Protein AF-A0AAP4FYG5-F1 (afdb_monomer_lite)

pLDDT: mean 72.91, std 17.52, range [32.06, 95.0]

Structure (mmCIF, N/CA/C/O backbone):
data_AF-A0AAP4FYG5-F1
#
_entry.id   AF-A0AAP4FYG5-F1
#
loop_
_atom_site.group_PDB
_atom_site.id
_atom_site.type_symbol
_atom_site.label_atom_id
_atom_site.label_alt_id
_atom_site.label_comp_id
_atom_site.label_asym_id
_atom_site.label_entity_id
_atom_site.label_seq_id
_atom_si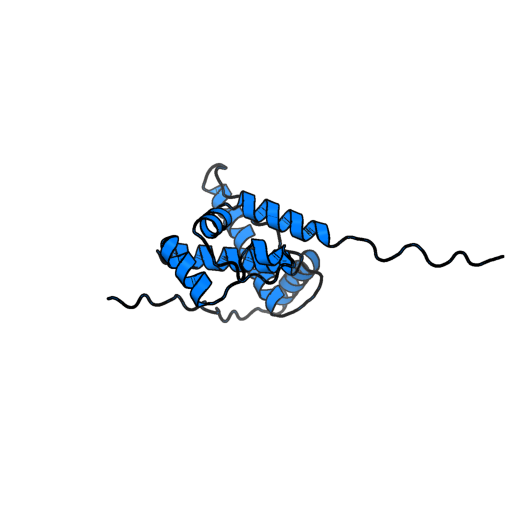te.pdbx_PDB_ins_code
_atom_site.Cartn_x
_atom_site.Cartn_y
_atom_site.Cartn_z
_atom_site.occupancy
_atom_site.B_iso_or_equiv
_atom_site.auth_seq_id
_atom_site.auth_comp_id
_atom_site.auth_asym_id
_atom_site.auth_atom_id
_atom_site.pdbx_PDB_model_num
ATOM 1 N N . MET A 1 1 ? -29.571 -8.579 9.496 1.00 38.75 1 MET A N 1
ATOM 2 C CA . MET A 1 1 ? -28.257 -7.972 9.170 1.00 38.75 1 MET A CA 1
ATOM 3 C C . MET A 1 1 ? -27.636 -8.770 8.031 1.00 38.75 1 MET A C 1
ATOM 5 O O . MET A 1 1 ? -27.447 -9.966 8.201 1.00 38.75 1 MET A O 1
ATOM 9 N N . LYS A 1 2 ? -27.406 -8.169 6.854 1.00 35.81 2 LYS A N 1
ATOM 10 C CA . LYS A 1 2 ? -26.748 -8.862 5.730 1.00 35.81 2 LYS A CA 1
ATOM 11 C C . LYS A 1 2 ? -25.260 -9.019 6.055 1.00 35.81 2 LYS A C 1
ATOM 13 O O . LYS A 1 2 ? -24.601 -8.025 6.343 1.00 35.81 2 LYS A O 1
ATOM 18 N N . SER A 1 3 ? -24.760 -10.254 6.039 1.00 39.97 3 SER A N 1
ATOM 19 C CA . SER A 1 3 ? -23.330 -10.543 6.157 1.00 39.97 3 SER A CA 1
ATOM 20 C C . SER A 1 3 ? -22.624 -9.960 4.931 1.00 39.97 3 SER A C 1
ATOM 22 O O . SER A 1 3 ? -22.867 -10.399 3.806 1.00 39.97 3 SER A O 1
ATOM 24 N N . ILE A 1 4 ? -21.833 -8.905 5.131 1.00 48.88 4 ILE A N 1
ATOM 25 C CA . ILE A 1 4 ? -20.999 -8.322 4.080 1.00 48.88 4 ILE A CA 1
ATOM 26 C C . ILE A 1 4 ? -19.861 -9.317 3.867 1.00 48.88 4 ILE A C 1
ATOM 28 O O . ILE A 1 4 ? -19.006 -9.473 4.738 1.00 48.88 4 ILE A O 1
ATOM 32 N N . LYS A 1 5 ? -19.879 -10.029 2.735 1.00 50.03 5 LYS A N 1
ATOM 33 C CA . LYS A 1 5 ? -18.746 -10.856 2.318 1.00 50.03 5 LYS A CA 1
ATOM 34 C C . LYS A 1 5 ? -17.551 -9.927 2.122 1.00 50.03 5 LYS A C 1
ATOM 36 O O . LYS A 1 5 ? -17.572 -9.078 1.236 1.00 50.03 5 LYS A O 1
ATOM 41 N N . VAL A 1 6 ? -16.541 -10.074 2.974 1.00 52.84 6 VAL A N 1
ATOM 42 C CA . VAL A 1 6 ? -15.215 -9.503 2.732 1.00 52.84 6 VAL A CA 1
ATOM 43 C C . VAL A 1 6 ? -14.746 -10.046 1.378 1.00 52.84 6 VAL A C 1
ATOM 45 O O . VAL A 1 6 ? -14.830 -11.263 1.185 1.00 52.84 6 VAL A O 1
ATOM 48 N N . PRO A 1 7 ? -14.303 -9.199 0.434 1.00 51.19 7 PRO A N 1
ATOM 49 C CA . PRO A 1 7 ? -13.708 -9.697 -0.793 1.00 51.19 7 PRO A CA 1
ATOM 50 C C . PRO A 1 7 ? -12.480 -10.525 -0.411 1.00 51.19 7 PRO A C 1
ATOM 52 O O . PRO A 1 7 ? -11.545 -9.999 0.193 1.00 51.19 7 PRO A O 1
ATOM 55 N N . GLU A 1 8 ? -12.475 -11.818 -0.733 1.00 50.31 8 GLU A N 1
ATOM 56 C CA . GLU A 1 8 ? -11.217 -12.553 -0.745 1.00 50.31 8 GLU A CA 1
ATOM 57 C C . GLU A 1 8 ? -10.298 -11.846 -1.743 1.00 50.31 8 GLU A C 1
ATOM 59 O O . GLU A 1 8 ? -10.709 -11.523 -2.862 1.00 50.31 8 GLU A O 1
ATOM 64 N N . PHE A 1 9 ? -9.060 -11.565 -1.331 1.00 53.47 9 PHE A N 1
ATOM 65 C CA . PHE A 1 9 ? -8.020 -11.163 -2.269 1.00 53.47 9 PHE A CA 1
ATOM 66 C C . PHE A 1 9 ? -7.829 -12.326 -3.239 1.00 53.47 9 PHE A C 1
ATOM 68 O O . PHE A 1 9 ? -7.096 -13.271 -2.946 1.00 53.47 9 PHE A O 1
ATOM 75 N N . ASN A 1 10 ? -8.535 -12.278 -4.368 1.00 46.78 10 ASN A N 1
ATOM 76 C CA . ASN A 1 10 ? -8.443 -13.288 -5.404 1.00 46.78 10 ASN A CA 1
ATOM 77 C C . ASN A 1 10 ? -7.001 -13.304 -5.901 1.00 46.78 10 ASN A C 1
ATOM 79 O O . ASN A 1 10 ? -6.565 -12.425 -6.647 1.00 46.78 10 ASN A O 1
ATOM 83 N N . ARG A 1 11 ? -6.238 -14.306 -5.462 1.00 46.12 11 ARG A N 1
ATOM 84 C CA . ARG A 1 11 ? -4.938 -14.603 -6.045 1.00 46.12 11 ARG A CA 1
ATOM 85 C C . ARG A 1 11 ? -5.208 -15.122 -7.447 1.00 46.12 11 ARG A C 1
ATOM 87 O O . ARG A 1 11 ? -5.571 -16.281 -7.620 1.00 46.12 11 ARG A O 1
ATOM 94 N N . ALA A 1 12 ? -5.063 -14.256 -8.442 1.00 51.78 12 ALA A N 1
ATOM 95 C CA . ALA A 1 12 ? -5.039 -14.700 -9.823 1.00 51.78 12 ALA A CA 1
ATOM 96 C C . ALA A 1 12 ? -3.857 -15.669 -9.988 1.00 51.78 12 ALA A C 1
ATOM 98 O O . ALA A 1 12 ? -2.704 -15.292 -9.767 1.00 51.78 12 ALA A O 1
ATOM 99 N N . SER A 1 13 ? -4.132 -16.926 -10.344 1.00 48.25 13 SER A N 1
ATOM 100 C CA . SER A 1 13 ? -3.094 -17.866 -10.760 1.00 48.25 13 SER A CA 1
ATOM 101 C C . SER A 1 13 ? -2.645 -17.474 -12.165 1.00 48.25 13 SER A C 1
ATOM 103 O O . SER A 1 13 ? -3.232 -17.892 -13.163 1.00 48.25 13 SER A O 1
ATOM 105 N N . VAL A 1 14 ? -1.648 -16.599 -12.250 1.00 56.69 14 VAL A N 1
ATOM 106 C CA . VAL A 1 14 ? -1.079 -16.182 -13.531 1.00 56.69 14 VAL A CA 1
ATOM 107 C C . VAL A 1 14 ? 0.049 -17.143 -13.887 1.00 56.69 14 VAL A C 1
ATOM 109 O O . VAL A 1 14 ? 1.057 -17.210 -13.186 1.00 56.69 14 VAL A O 1
ATOM 112 N N . ASN A 1 15 ? -0.108 -17.874 -14.992 1.00 62.03 15 ASN A N 1
ATOM 113 C CA . ASN A 1 15 ? 1.000 -18.602 -15.603 1.00 62.03 15 ASN A CA 1
ATOM 114 C C . ASN A 1 15 ? 1.901 -17.591 -16.314 1.00 62.03 15 ASN A C 1
ATOM 116 O O . ASN A 1 15 ? 1.564 -17.086 -17.383 1.00 62.03 15 ASN A O 1
ATOM 120 N N . ILE A 1 16 ? 3.032 -17.265 -15.694 1.00 68.06 16 ILE A N 1
ATOM 121 C CA . ILE A 1 16 ? 4.026 -16.350 -16.256 1.00 68.06 16 ILE A CA 1
ATOM 122 C C . ILE A 1 16 ? 5.017 -17.179 -17.082 1.00 68.06 16 ILE A C 1
ATOM 124 O O . ILE A 1 16 ? 5.728 -18.021 -16.536 1.00 68.06 16 ILE A O 1
ATOM 128 N N . GLY A 1 17 ? 5.057 -16.954 -18.399 1.00 78.75 17 GLY A N 1
ATOM 129 C CA . GLY A 1 17 ? 6.051 -17.574 -19.282 1.00 78.75 17 GLY A CA 1
ATOM 130 C C . GLY A 1 17 ? 7.480 -17.128 -18.945 1.00 78.75 17 GLY A C 1
ATOM 131 O O . GLY A 1 17 ? 7.677 -16.065 -18.358 1.00 78.75 17 GLY A O 1
ATOM 132 N N . SER A 1 18 ? 8.486 -17.917 -19.335 1.00 78.44 18 SER A N 1
ATOM 133 C CA . SER A 1 18 ? 9.899 -17.688 -18.978 1.00 78.44 18 SER A CA 1
ATOM 134 C C . SER A 1 18 ? 10.417 -16.294 -19.357 1.00 78.44 18 SER A C 1
ATOM 136 O O . SER A 1 18 ? 11.016 -15.627 -18.519 1.00 78.44 18 SER A O 1
ATOM 138 N N . ASP A 1 19 ? 10.119 -15.814 -20.566 1.00 81.12 19 ASP A N 1
ATOM 139 C CA . ASP A 1 19 ? 10.475 -14.460 -21.030 1.00 81.12 19 ASP A CA 1
ATOM 140 C C . ASP A 1 19 ? 9.816 -13.358 -20.179 1.00 81.12 19 ASP A C 1
ATOM 142 O O . ASP A 1 19 ? 10.446 -12.373 -19.790 1.00 81.12 19 ASP A O 1
ATOM 146 N N . THR A 1 20 ? 8.541 -13.534 -19.823 1.00 80.12 20 THR A N 1
ATOM 147 C CA . THR A 1 20 ? 7.827 -12.571 -18.971 1.00 80.12 20 THR A CA 1
ATOM 148 C C . THR A 1 20 ? 8.387 -12.575 -17.550 1.00 80.12 20 THR A C 1
ATOM 150 O O . THR A 1 20 ? 8.523 -11.515 -16.940 1.00 80.12 20 THR A O 1
ATOM 153 N N . LEU A 1 21 ? 8.765 -13.747 -17.034 1.00 80.44 21 LEU A N 1
ATOM 154 C CA . LEU A 1 21 ? 9.415 -13.881 -15.735 1.00 80.44 21 LEU A CA 1
ATOM 155 C C . LEU A 1 21 ? 10.796 -13.213 -15.733 1.00 80.44 21 LEU A C 1
ATOM 157 O O . LEU A 1 21 ? 11.150 -12.544 -14.765 1.00 80.44 21 LEU A O 1
ATOM 161 N N . GLU A 1 22 ? 11.563 -13.340 -16.814 1.00 80.62 22 GLU A N 1
ATOM 162 C CA . GLU A 1 22 ? 12.854 -12.668 -16.971 1.00 80.62 22 GLU A CA 1
ATOM 163 C C . GLU A 1 22 ? 12.703 -11.141 -16.962 1.00 80.62 22 GLU A C 1
ATOM 165 O O . GLU A 1 22 ? 13.355 -10.459 -16.167 1.00 80.62 22 GLU A O 1
ATOM 170 N N . LYS A 1 23 ? 11.769 -10.598 -17.752 1.00 82.81 23 LYS A N 1
ATOM 171 C CA . LYS A 1 23 ? 11.440 -9.161 -17.754 1.00 82.81 23 LYS A CA 1
ATOM 172 C C . LYS A 1 23 ? 10.998 -8.676 -16.377 1.00 82.81 23 LYS A C 1
ATOM 174 O O . LYS A 1 23 ? 11.449 -7.627 -15.913 1.00 82.81 23 LYS A O 1
ATOM 179 N N . LEU A 1 24 ? 10.155 -9.451 -15.698 1.00 81.38 24 LEU A N 1
ATOM 180 C CA . LEU A 1 24 ? 9.697 -9.136 -14.350 1.00 81.38 24 LEU A CA 1
ATOM 181 C C . LEU A 1 24 ? 10.853 -9.133 -13.346 1.00 81.38 24 LEU A C 1
ATOM 183 O O . LEU A 1 24 ? 10.923 -8.235 -12.514 1.00 81.38 24 LEU A O 1
ATOM 187 N N . ASN A 1 25 ? 11.791 -10.075 -13.452 1.00 77.62 25 ASN A N 1
ATOM 188 C CA . ASN A 1 25 ? 12.991 -10.113 -12.619 1.00 77.62 25 ASN A CA 1
ATOM 189 C C . ASN A 1 25 ? 13.909 -8.908 -12.865 1.00 77.62 25 ASN A C 1
ATOM 191 O O . ASN A 1 25 ? 14.482 -8.374 -11.915 1.00 77.62 25 ASN A O 1
ATOM 195 N N . ILE A 1 26 ? 14.043 -8.446 -14.112 1.00 81.44 26 ILE A N 1
ATOM 196 C CA . ILE A 1 26 ? 14.794 -7.223 -14.435 1.00 81.44 26 ILE A CA 1
ATOM 197 C C . ILE A 1 26 ? 14.130 -6.009 -13.773 1.00 81.44 26 ILE A C 1
ATOM 199 O O . ILE A 1 26 ? 14.791 -5.260 -13.053 1.00 81.44 26 ILE A O 1
ATOM 203 N N . LEU A 1 27 ? 12.817 -5.843 -13.956 1.00 79.06 27 LEU A N 1
ATOM 204 C CA . LEU A 1 27 ? 12.049 -4.751 -13.347 1.00 79.06 27 LEU A CA 1
ATOM 205 C C . LEU A 1 27 ? 12.085 -4.805 -11.818 1.00 79.06 27 LEU A C 1
ATOM 207 O O . LEU A 1 27 ? 12.204 -3.770 -11.159 1.00 79.06 27 LEU A O 1
ATOM 211 N N . HIS A 1 28 ? 12.016 -6.007 -11.252 1.00 77.38 28 HIS A N 1
ATOM 212 C CA . HIS A 1 28 ? 12.129 -6.237 -9.820 1.00 77.38 28 HIS A CA 1
ATOM 213 C C . HIS A 1 28 ? 13.488 -5.756 -9.306 1.00 77.38 28 HIS A C 1
ATOM 215 O O . HIS A 1 28 ? 13.519 -4.917 -8.410 1.00 77.38 28 HIS A O 1
ATOM 221 N N . ARG A 1 29 ? 14.602 -6.169 -9.927 1.00 76.00 29 ARG A N 1
ATOM 222 C CA . ARG A 1 29 ? 15.965 -5.761 -9.526 1.00 76.00 29 ARG A CA 1
ATOM 223 C C . ARG A 1 29 ? 16.192 -4.251 -9.579 1.00 76.00 29 ARG A C 1
ATOM 225 O O . ARG A 1 29 ? 16.939 -3.713 -8.767 1.00 76.00 29 ARG A O 1
ATOM 232 N N . VAL A 1 30 ? 15.564 -3.558 -10.529 1.00 75.31 30 VAL A N 1
ATOM 233 C CA . VAL A 1 30 ? 15.645 -2.090 -10.638 1.00 75.31 30 VAL A CA 1
ATOM 234 C C . VAL A 1 30 ? 14.916 -1.401 -9.476 1.00 75.31 30 VAL A C 1
ATOM 236 O O . VAL A 1 30 ? 15.333 -0.337 -9.004 1.00 75.31 30 VAL A O 1
ATOM 239 N N . ASN A 1 31 ? 13.823 -1.998 -9.000 1.00 68.25 31 ASN A N 1
ATOM 240 C CA . ASN A 1 31 ? 12.927 -1.380 -8.027 1.00 68.25 31 ASN A CA 1
ATOM 241 C C . ASN A 1 31 ? 13.154 -1.852 -6.582 1.00 68.25 31 ASN A C 1
ATOM 243 O O . ASN A 1 31 ? 12.879 -1.092 -5.652 1.00 68.25 31 ASN A O 1
ATOM 247 N N . TYR A 1 32 ? 13.698 -3.051 -6.381 1.00 68.44 32 TYR A N 1
ATOM 248 C CA . TYR A 1 32 ? 13.831 -3.717 -5.088 1.00 68.44 32 TYR A CA 1
ATOM 249 C C . TYR A 1 32 ? 15.204 -4.386 -4.947 1.00 68.44 32 TYR A C 1
ATOM 251 O O . TYR A 1 32 ? 15.761 -4.929 -5.894 1.00 68.44 32 TYR A O 1
ATOM 259 N N . SER A 1 33 ? 15.753 -4.373 -3.732 1.00 61.69 33 SER A N 1
ATOM 260 C CA . SER A 1 33 ? 17.092 -4.900 -3.432 1.00 61.69 33 SER A CA 1
ATOM 261 C C . SER A 1 33 ? 17.125 -6.378 -3.012 1.00 61.69 33 SER A C 1
ATOM 263 O O . SER A 1 33 ? 18.213 -6.924 -2.839 1.00 61.69 33 SER A O 1
ATOM 265 N N . SER A 1 34 ? 15.974 -7.044 -2.855 1.00 60.06 34 SER A N 1
ATOM 266 C CA . SER A 1 34 ? 15.879 -8.467 -2.485 1.00 60.06 34 SER A CA 1
ATOM 267 C C . SER A 1 34 ? 14.757 -9.177 -3.232 1.00 60.06 34 SER A C 1
ATOM 269 O O . SER A 1 34 ? 13.644 -8.657 -3.277 1.00 60.06 34 SER A O 1
ATOM 271 N N . VAL A 1 35 ? 15.043 -10.360 -3.781 1.00 55.94 35 VAL A N 1
ATOM 272 C CA . VAL A 1 35 ? 14.075 -11.209 -4.493 1.00 55.94 35 VAL A CA 1
ATOM 273 C C . VAL A 1 35 ? 13.412 -12.148 -3.488 1.00 55.94 35 VAL A C 1
ATOM 275 O O . VAL A 1 35 ? 14.016 -13.125 -3.055 1.00 55.94 35 VAL A O 1
ATOM 278 N N . ASP A 1 36 ? 12.186 -11.837 -3.090 1.00 62.22 36 ASP A N 1
ATOM 279 C CA . ASP A 1 36 ? 11.286 -12.764 -2.401 1.00 62.22 36 ASP A CA 1
ATOM 280 C C . ASP A 1 36 ? 9.936 -12.805 -3.150 1.00 62.22 36 ASP A C 1
ATOM 282 O O . ASP A 1 36 ? 9.612 -11.902 -3.925 1.00 62.22 36 ASP A O 1
ATOM 286 N N . ASN A 1 37 ? 9.151 -13.875 -2.987 1.00 59.78 37 ASN A N 1
ATOM 287 C CA . ASN A 1 37 ? 7.882 -14.021 -3.722 1.00 59.78 37 ASN A CA 1
ATOM 288 C C . ASN A 1 37 ? 6.893 -12.876 -3.427 1.00 59.78 37 ASN A C 1
ATOM 290 O O . ASN A 1 37 ? 6.143 -12.462 -4.313 1.00 59.78 37 ASN A O 1
ATOM 294 N N . ASP A 1 38 ? 6.930 -12.325 -2.211 1.00 64.69 38 ASP A N 1
ATOM 295 C CA . ASP A 1 38 ? 6.092 -11.194 -1.808 1.00 64.69 38 ASP A CA 1
ATOM 296 C C . ASP A 1 38 ? 6.460 -9.905 -2.568 1.00 64.69 38 ASP A C 1
ATOM 298 O O . ASP A 1 38 ? 5.580 -9.135 -2.958 1.00 64.69 38 ASP A O 1
ATOM 302 N N . THR A 1 39 ? 7.746 -9.667 -2.844 1.00 65.56 39 THR A N 1
ATOM 303 C CA . THR A 1 39 ? 8.217 -8.516 -3.633 1.00 65.56 39 THR A CA 1
ATOM 304 C C . THR A 1 39 ? 7.988 -8.675 -5.129 1.00 65.56 39 THR A C 1
ATOM 306 O O . THR A 1 39 ? 7.815 -7.669 -5.823 1.00 65.56 39 THR A O 1
ATOM 309 N N . LEU A 1 40 ? 7.909 -9.904 -5.639 1.00 71.56 40 LEU A N 1
ATOM 310 C CA . LEU A 1 40 ? 7.527 -10.146 -7.029 1.00 71.56 40 LEU A CA 1
ATOM 311 C C . LEU A 1 40 ? 6.073 -9.704 -7.286 1.00 71.56 40 LEU A C 1
ATOM 313 O O . LEU A 1 40 ? 5.809 -8.967 -8.236 1.00 71.56 40 LEU A O 1
ATOM 317 N N . GLY A 1 41 ? 5.145 -10.055 -6.387 1.00 72.75 41 GLY A N 1
ATOM 318 C CA . GLY A 1 41 ? 3.748 -9.600 -6.451 1.00 72.75 41 GLY A CA 1
ATOM 319 C C . GLY A 1 41 ? 3.600 -8.077 -6.330 1.00 72.75 41 GLY A C 1
ATOM 320 O O . GLY A 1 41 ? 2.794 -7.465 -7.035 1.00 72.75 41 GLY A O 1
ATOM 321 N N . LEU A 1 42 ? 4.431 -7.443 -5.496 1.00 72.12 42 LEU A N 1
ATOM 322 C CA . LEU A 1 42 ? 4.507 -5.980 -5.405 1.00 72.12 42 LEU A CA 1
ATOM 323 C C . LEU A 1 42 ? 5.025 -5.343 -6.697 1.00 72.12 42 LEU A C 1
ATOM 325 O O . LEU A 1 42 ? 4.512 -4.306 -7.107 1.00 72.12 42 LEU A O 1
ATOM 329 N N . THR A 1 43 ? 5.996 -5.976 -7.359 1.00 76.12 43 THR A N 1
ATOM 330 C CA . THR A 1 43 ? 6.514 -5.508 -8.651 1.00 76.12 43 THR A CA 1
ATOM 331 C C . THR A 1 43 ? 5.415 -5.534 -9.706 1.00 76.12 43 THR A C 1
ATOM 333 O O . THR A 1 43 ? 5.192 -4.523 -10.364 1.00 76.12 43 THR A O 1
ATOM 336 N N . ILE A 1 44 ? 4.676 -6.645 -9.815 1.00 79.50 44 ILE A N 1
ATOM 337 C CA . ILE A 1 44 ? 3.539 -6.760 -10.741 1.00 79.50 44 ILE A CA 1
ATOM 338 C C . ILE A 1 44 ? 2.498 -5.679 -10.441 1.00 79.50 44 ILE A C 1
ATOM 340 O O . ILE A 1 44 ? 2.075 -4.970 -11.350 1.00 79.50 44 ILE A O 1
ATOM 344 N N . SER A 1 45 ? 2.129 -5.509 -9.168 1.00 74.50 45 SER A N 1
ATOM 345 C CA . SER A 1 45 ? 1.156 -4.492 -8.754 1.00 74.50 45 SER A CA 1
ATOM 346 C C . SER A 1 45 ? 1.606 -3.081 -9.139 1.00 74.50 45 SER A C 1
ATOM 348 O O . SER A 1 45 ? 0.834 -2.311 -9.701 1.00 74.50 45 SER A O 1
ATOM 350 N N . CYS A 1 46 ? 2.882 -2.762 -8.907 1.00 73.94 46 CYS A N 1
ATOM 351 C CA . CYS A 1 46 ? 3.464 -1.482 -9.291 1.00 73.94 46 CYS A CA 1
ATOM 352 C C . CYS A 1 46 ? 3.450 -1.282 -10.814 1.00 73.94 46 CYS A C 1
ATOM 354 O O . CYS A 1 46 ? 3.153 -0.187 -11.283 1.00 73.94 46 CYS A O 1
ATOM 356 N N . CYS A 1 47 ? 3.753 -2.321 -11.597 1.00 77.69 47 CYS A N 1
ATOM 357 C CA . CYS A 1 47 ? 3.700 -2.260 -13.057 1.00 77.69 47 CYS A CA 1
ATOM 358 C C . CYS A 1 47 ? 2.274 -2.042 -13.578 1.00 77.69 47 CYS A C 1
ATOM 360 O O . CYS A 1 47 ? 2.093 -1.265 -14.513 1.00 77.69 47 CYS A O 1
ATOM 362 N N . ILE A 1 48 ? 1.274 -2.687 -12.968 1.00 79.50 48 ILE A N 1
ATOM 363 C CA . ILE A 1 48 ? -0.142 -2.498 -13.314 1.00 79.50 48 ILE A CA 1
ATOM 364 C C . ILE A 1 48 ? -0.572 -1.061 -13.022 1.00 79.50 48 ILE A C 1
ATOM 366 O O . ILE A 1 48 ? -1.159 -0.435 -13.895 1.00 79.50 48 ILE A O 1
ATOM 370 N N . GLU A 1 49 ? -0.238 -0.521 -11.848 1.00 74.56 49 GLU A N 1
ATOM 371 C CA . GLU A 1 49 ? -0.541 0.875 -11.496 1.00 74.56 49 GLU A CA 1
ATOM 372 C C . GLU A 1 49 ? 0.086 1.859 -12.493 1.00 74.56 49 GLU A C 1
ATOM 374 O O . GLU A 1 49 ? -0.596 2.742 -13.004 1.00 74.56 49 GLU A O 1
ATOM 379 N N . LEU A 1 50 ? 1.361 1.667 -12.853 1.00 75.00 50 LEU A N 1
ATOM 380 C CA . LEU A 1 50 ? 2.034 2.513 -13.845 1.00 75.00 50 LEU A CA 1
ATOM 381 C C . LEU A 1 50 ? 1.366 2.443 -15.223 1.00 75.00 50 LEU A C 1
ATOM 383 O O . LEU A 1 50 ? 1.169 3.476 -15.863 1.00 75.00 50 LEU A O 1
ATOM 387 N N . ALA A 1 51 ? 1.018 1.238 -15.681 1.00 77.12 51 ALA A N 1
ATOM 388 C CA . ALA A 1 51 ? 0.332 1.044 -16.953 1.00 77.12 51 ALA A CA 1
ATOM 389 C C . ALA A 1 51 ? -1.077 1.653 -16.931 1.00 77.12 51 ALA A C 1
ATOM 391 O O . ALA A 1 51 ? -1.474 2.310 -17.889 1.00 77.12 51 ALA A O 1
ATOM 392 N N . TYR A 1 52 ? -1.808 1.482 -15.829 1.00 72.50 52 TYR A N 1
ATOM 393 C CA . TYR A 1 52 ? -3.140 2.041 -15.641 1.00 72.50 52 TYR A CA 1
ATOM 394 C C . TYR A 1 52 ? -3.119 3.573 -15.663 1.00 72.50 52 TYR A C 1
ATOM 396 O O . TYR A 1 52 ? -3.854 4.172 -16.445 1.00 72.50 52 TYR A O 1
ATOM 404 N N . SER A 1 53 ? -2.230 4.211 -14.893 1.00 68.75 53 SER A N 1
ATOM 405 C CA . SER A 1 53 ? -2.037 5.668 -14.929 1.00 68.75 53 SER A CA 1
ATOM 406 C C . SER A 1 53 ? -1.640 6.161 -16.325 1.00 68.75 53 SER A C 1
ATOM 408 O O . SER A 1 53 ? -2.123 7.189 -16.789 1.00 68.75 53 SER A O 1
ATOM 410 N N . ALA A 1 54 ? -0.777 5.431 -17.039 1.00 71.88 54 ALA A N 1
ATOM 411 C CA . ALA A 1 54 ? -0.375 5.801 -18.396 1.00 71.88 54 ALA A CA 1
ATOM 412 C C . ALA A 1 54 ? -1.518 5.694 -19.423 1.00 71.88 54 ALA A C 1
ATOM 414 O O . ALA A 1 54 ? -1.544 6.465 -20.379 1.00 71.88 54 ALA A O 1
ATOM 415 N N . LEU A 1 55 ? -2.440 4.742 -19.255 1.00 73.94 55 LEU A N 1
ATOM 416 C CA . LEU A 1 55 ? -3.621 4.612 -20.113 1.00 73.94 55 LEU A CA 1
ATOM 417 C C . LEU A 1 55 ? -4.656 5.688 -19.788 1.00 73.94 55 LEU A C 1
ATOM 419 O O . LEU A 1 55 ? -5.142 6.355 -20.694 1.00 73.94 55 LEU A O 1
ATOM 423 N N . ARG 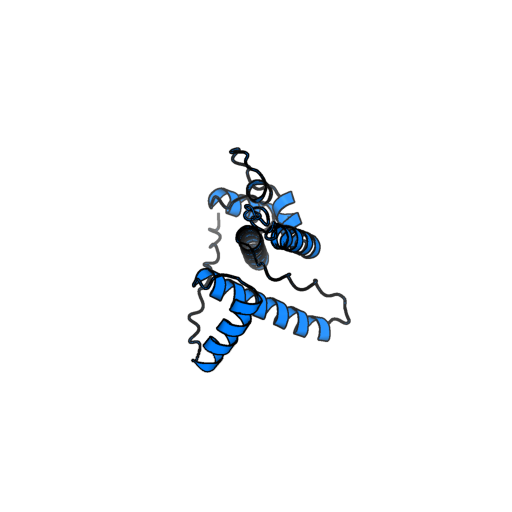A 1 56 ? -4.937 5.900 -18.500 1.00 65.88 56 ARG A N 1
ATOM 424 C CA . ARG A 1 56 ? -5.956 6.848 -18.049 1.00 65.88 56 ARG A CA 1
ATOM 425 C C . ARG A 1 56 ? -5.577 8.296 -18.360 1.00 65.88 56 ARG A C 1
ATOM 427 O O . ARG A 1 56 ? -6.417 9.029 -18.863 1.00 65.88 56 ARG A O 1
ATOM 434 N N . SER A 1 57 ? -4.300 8.655 -18.236 1.00 62.88 57 SER A N 1
ATOM 435 C CA . SER A 1 57 ? -3.821 10.015 -18.535 1.00 62.88 57 SER A CA 1
ATOM 436 C C . SER A 1 57 ? -3.970 10.395 -20.003 1.00 62.88 57 SER A C 1
ATOM 438 O O . SER A 1 57 ? -4.086 11.576 -20.328 1.00 62.88 57 SER A O 1
ATOM 440 N N . ARG A 1 58 ? -3.993 9.398 -20.895 1.00 65.19 58 ARG A N 1
ATOM 441 C CA . ARG A 1 58 ? -4.281 9.588 -22.321 1.00 65.19 58 ARG A CA 1
ATOM 442 C C . ARG A 1 58 ? -5.768 9.807 -22.596 1.00 65.19 58 ARG A C 1
ATOM 444 O O . ARG A 1 58 ? -6.091 10.398 -23.617 1.00 65.19 58 ARG A O 1
ATOM 451 N N . GLU A 1 59 ? -6.650 9.344 -21.713 1.00 64.50 59 GLU A N 1
ATOM 452 C CA . GLU A 1 59 ? -8.106 9.479 -21.838 1.00 64.50 59 GLU A CA 1
ATOM 453 C C . GLU A 1 59 ? -8.661 10.746 -21.157 1.00 64.50 59 GLU A C 1
ATOM 455 O O . GLU A 1 59 ? -9.726 11.214 -21.547 1.00 64.50 59 GLU A O 1
ATOM 460 N N . THR A 1 60 ? -7.974 11.314 -20.155 1.00 57.12 60 THR A N 1
ATOM 461 C CA . THR A 1 60 ? -8.538 12.336 -19.238 1.00 57.12 60 THR A CA 1
ATOM 462 C C . THR A 1 60 ? -7.906 13.738 -19.314 1.00 57.12 60 THR A C 1
ATOM 464 O O . THR A 1 60 ? -8.101 14.534 -18.397 1.00 57.12 60 THR A O 1
ATOM 467 N N . GLU A 1 61 ? -7.155 14.071 -20.373 1.00 57.16 61 GLU A N 1
ATOM 468 C CA . GLU A 1 61 ? -6.527 15.400 -20.577 1.00 57.16 61 GLU A CA 1
ATOM 469 C C . GLU A 1 61 ? -5.842 15.977 -19.311 1.00 57.16 61 GLU A C 1
ATOM 471 O O . GLU A 1 61 ? -5.969 17.151 -18.972 1.00 57.16 61 GLU A O 1
ATOM 476 N N . GLY A 1 62 ? -5.082 15.145 -18.591 1.00 50.53 62 GLY A N 1
ATOM 477 C CA . GLY A 1 62 ? -4.122 15.622 -17.587 1.00 50.53 62 GLY A CA 1
ATOM 478 C C . GLY A 1 62 ? -4.639 15.834 -16.159 1.00 50.53 62 GLY A C 1
ATOM 479 O O . GLY A 1 62 ? -3.880 16.338 -15.334 1.00 50.53 62 GLY A O 1
ATOM 480 N N . THR A 1 63 ? -5.860 15.406 -15.819 1.00 52.38 63 THR A N 1
ATOM 481 C CA . THR A 1 63 ? -6.379 15.476 -14.430 1.00 52.38 63 THR A CA 1
ATOM 482 C C . THR A 1 63 ? -6.272 14.125 -13.713 1.00 52.38 63 THR A C 1
ATOM 484 O O . THR A 1 63 ? -7.246 13.603 -13.171 1.00 52.38 63 THR A O 1
ATOM 487 N N . ASP A 1 64 ? -5.092 13.512 -13.764 1.00 56.22 64 ASP A N 1
ATOM 488 C CA . ASP A 1 64 ? -4.905 12.126 -13.338 1.00 56.22 64 ASP A CA 1
ATOM 489 C C . ASP A 1 64 ? -4.286 11.992 -11.937 1.00 56.22 64 ASP A C 1
ATOM 491 O O . ASP A 1 64 ? -3.439 12.805 -11.552 1.00 56.22 64 ASP A O 1
ATOM 495 N N . PRO A 1 65 ? -4.644 10.943 -11.167 1.00 58.03 65 PRO A N 1
ATOM 496 C CA . PRO A 1 65 ? -3.947 10.632 -9.929 1.00 58.03 65 PRO A CA 1
ATOM 497 C C . PRO A 1 65 ? -2.495 10.249 -10.243 1.00 58.03 65 PRO A C 1
ATOM 499 O O . PRO A 1 65 ? -2.226 9.357 -11.049 1.00 58.03 65 PRO A O 1
ATOM 502 N N . LEU A 1 66 ? -1.553 10.937 -9.593 1.00 64.88 66 LEU A N 1
ATOM 503 C CA . LEU A 1 66 ? -0.116 10.695 -9.727 1.00 64.88 66 LEU A CA 1
ATOM 504 C C . LEU A 1 66 ? 0.210 9.200 -9.567 1.00 64.88 66 LEU A C 1
ATOM 506 O O . LEU A 1 66 ? -0.217 8.603 -8.580 1.00 64.88 66 LEU A O 1
ATOM 510 N N . PRO A 1 67 ? 1.013 8.587 -10.456 1.00 70.19 67 PRO A N 1
ATOM 511 C CA . PRO A 1 67 ? 1.381 7.186 -10.301 1.00 70.19 67 PRO A CA 1
ATOM 512 C C . PRO A 1 67 ? 2.058 6.950 -8.948 1.00 70.19 67 PRO A C 1
ATOM 514 O O . PRO A 1 67 ? 2.841 7.783 -8.469 1.00 70.19 67 PRO A O 1
ATOM 517 N N . LEU A 1 68 ? 1.771 5.808 -8.320 1.00 77.56 68 LEU A N 1
ATOM 518 C CA . LEU A 1 68 ? 2.413 5.443 -7.062 1.00 77.56 68 LEU A CA 1
ATOM 519 C C . LEU A 1 68 ? 3.911 5.208 -7.260 1.00 77.56 68 LEU A C 1
ATOM 521 O O . LEU A 1 68 ? 4.365 4.515 -8.168 1.00 77.56 68 LEU A O 1
ATOM 525 N N . THR A 1 69 ? 4.693 5.791 -6.362 1.00 80.00 69 THR A N 1
ATOM 526 C CA . THR A 1 69 ? 6.142 5.657 -6.321 1.00 80.00 69 THR A CA 1
ATOM 527 C C . THR A 1 69 ? 6.476 4.209 -5.961 1.00 80.00 69 THR A C 1
ATOM 529 O O . THR A 1 69 ? 5.914 3.695 -4.991 1.00 80.00 69 THR A O 1
ATOM 532 N N . PRO A 1 70 ? 7.431 3.557 -6.649 1.00 77.94 70 PRO A N 1
ATOM 533 C CA . PRO A 1 70 ? 7.830 2.196 -6.312 1.00 77.94 70 PRO A CA 1
ATOM 534 C C . PRO A 1 70 ? 8.277 2.079 -4.842 1.00 77.94 70 PRO A C 1
ATOM 536 O O . PRO A 1 70 ? 9.179 2.815 -4.418 1.00 77.94 70 PRO A O 1
ATOM 539 N N . PRO A 1 71 ? 7.680 1.186 -4.033 1.00 83.38 71 PRO A N 1
ATOM 540 C CA . PRO A 1 71 ? 7.991 1.079 -2.611 1.00 83.38 71 PRO A CA 1
ATOM 541 C C . PRO A 1 71 ? 9.266 0.256 -2.363 1.00 83.38 71 PRO A C 1
ATOM 543 O O . PRO A 1 71 ? 9.212 -0.948 -2.158 1.00 83.38 71 PRO A O 1
ATOM 546 N N . LYS A 1 72 ? 10.441 0.884 -2.339 1.00 80.00 72 LYS A N 1
ATOM 547 C CA . LYS A 1 72 ? 11.741 0.181 -2.345 1.00 80.00 72 LYS A CA 1
ATOM 548 C C . LYS A 1 72 ? 12.136 -0.466 -1.014 1.00 80.00 72 LYS A C 1
ATOM 550 O O . LYS A 1 72 ? 13.014 -1.323 -0.981 1.00 80.00 72 LYS A O 1
ATOM 555 N N . THR A 1 73 ? 11.551 -0.035 0.102 1.00 80.69 73 THR A N 1
ATOM 556 C CA . THR A 1 73 ? 11.940 -0.472 1.458 1.00 80.69 73 THR A CA 1
ATOM 557 C C . THR A 1 73 ? 10.808 -1.218 2.141 1.00 80.69 73 THR A C 1
ATOM 559 O O . THR A 1 73 ? 9.650 -0.937 1.864 1.00 80.69 73 THR A O 1
ATOM 562 N N . LYS A 1 74 ? 11.103 -2.102 3.105 1.00 82.00 74 LYS A N 1
ATOM 563 C CA . LYS A 1 74 ? 10.061 -2.858 3.835 1.00 82.00 74 LYS A CA 1
ATOM 564 C C . LYS A 1 74 ? 8.951 -1.964 4.404 1.00 82.00 74 LYS A C 1
ATOM 566 O O . LYS A 1 74 ? 7.782 -2.316 4.347 1.00 82.00 74 LYS A O 1
ATOM 571 N N . LYS A 1 75 ? 9.307 -0.777 4.907 1.00 83.62 75 LYS A N 1
ATOM 572 C CA . LYS A 1 75 ? 8.326 0.200 5.406 1.00 83.62 75 LYS A CA 1
ATOM 573 C C . LYS A 1 75 ? 7.488 0.809 4.282 1.00 83.62 75 LYS A C 1
ATOM 575 O O . LYS A 1 75 ? 6.281 0.932 4.439 1.00 83.62 75 LYS A O 1
ATOM 580 N N . ALA A 1 76 ? 8.111 1.165 3.158 1.00 85.25 76 ALA A N 1
ATOM 581 C CA . ALA A 1 76 ? 7.394 1.646 1.979 1.00 85.25 76 ALA A CA 1
ATOM 582 C C . ALA A 1 76 ? 6.450 0.577 1.407 1.00 85.25 76 ALA A C 1
ATOM 584 O O . ALA A 1 76 ? 5.337 0.892 1.002 1.00 85.25 76 ALA A O 1
ATOM 585 N N . GLN A 1 77 ? 6.885 -0.684 1.404 1.00 86.19 77 GLN A N 1
ATOM 586 C CA . GLN A 1 77 ? 6.088 -1.819 0.940 1.00 86.19 77 GLN A CA 1
ATOM 587 C C . GLN A 1 77 ? 4.865 -2.022 1.825 1.00 86.19 77 GLN A C 1
ATOM 589 O O . GLN A 1 77 ? 3.779 -2.245 1.307 1.00 86.19 77 GLN A O 1
ATOM 594 N N . GLU A 1 78 ? 5.018 -1.887 3.142 1.00 87.56 78 GLU A N 1
ATOM 595 C CA . GLU A 1 78 ? 3.893 -1.994 4.068 1.00 87.56 78 GLU A CA 1
ATOM 596 C C . GLU A 1 78 ? 2.870 -0.871 3.853 1.00 87.56 78 GLU A C 1
ATOM 598 O O . GLU A 1 78 ? 1.677 -1.139 3.780 1.00 87.56 78 GLU A O 1
ATOM 603 N N . ILE A 1 79 ? 3.322 0.369 3.641 1.00 89.06 79 ILE A N 1
ATOM 604 C CA . ILE A 1 79 ? 2.436 1.497 3.295 1.00 89.06 79 ILE A CA 1
ATOM 605 C C . ILE A 1 79 ? 1.658 1.203 2.012 1.00 89.06 79 ILE A C 1
ATOM 607 O O . ILE A 1 79 ? 0.446 1.401 1.962 1.00 89.06 79 ILE A O 1
ATOM 611 N N . TYR A 1 80 ? 2.345 0.700 0.986 1.00 87.81 80 TYR A N 1
ATOM 612 C CA . TYR A 1 80 ? 1.713 0.352 -0.281 1.00 87.81 80 TYR A CA 1
ATOM 613 C C . TYR A 1 80 ? 0.685 -0.780 -0.122 1.00 87.81 80 TYR A C 1
ATOM 615 O O . TYR A 1 80 ? -0.412 -0.687 -0.664 1.00 87.81 80 TYR A O 1
ATOM 623 N N . LYS A 1 81 ? 0.976 -1.806 0.689 1.00 87.19 81 LYS A N 1
ATOM 624 C CA . LYS A 1 81 ? 0.007 -2.867 1.012 1.00 87.19 81 LYS A CA 1
ATOM 625 C C . LYS A 1 81 ? -1.243 -2.306 1.694 1.00 87.19 81 LYS A C 1
ATOM 627 O O . LYS A 1 81 ? -2.354 -2.657 1.308 1.00 87.19 81 LYS A O 1
ATOM 632 N N . LEU A 1 82 ? -1.079 -1.417 2.678 1.00 91.50 82 LEU A N 1
ATOM 633 C CA . LEU A 1 82 ? -2.208 -0.772 3.360 1.00 91.50 82 LEU A CA 1
ATOM 634 C C . LEU A 1 82 ? -3.061 0.051 2.386 1.00 91.50 82 LEU A C 1
ATOM 636 O O . LEU A 1 82 ? -4.286 -0.055 2.415 1.00 91.50 82 LEU A O 1
ATOM 640 N N . TYR A 1 83 ? -2.422 0.806 1.489 1.00 91.00 83 TYR A N 1
ATOM 641 C CA . TYR A 1 83 ? -3.101 1.520 0.406 1.00 91.00 83 TYR A CA 1
ATOM 642 C C . TYR A 1 83 ? -3.940 0.571 -0.463 1.00 91.00 83 TYR A C 1
ATOM 644 O O . TYR A 1 83 ? -5.133 0.807 -0.653 1.00 91.00 83 TYR A O 1
ATOM 652 N N . GLN A 1 84 ? -3.354 -0.535 -0.935 1.00 86.88 84 GLN A N 1
ATOM 653 C CA . GLN A 1 84 ? -4.057 -1.510 -1.776 1.00 86.88 84 GLN A CA 1
ATOM 654 C C . GLN A 1 84 ? -5.272 -2.118 -1.067 1.00 86.88 84 GLN A C 1
ATOM 656 O O . GLN A 1 84 ? -6.325 -2.288 -1.685 1.00 86.88 84 GLN A O 1
ATOM 661 N N . ILE A 1 85 ? -5.156 -2.411 0.232 1.00 89.88 85 ILE A N 1
ATOM 662 C CA . ILE A 1 85 ? -6.277 -2.909 1.037 1.00 89.88 85 ILE A CA 1
ATOM 663 C C . ILE A 1 85 ? -7.400 -1.869 1.084 1.00 89.88 85 ILE A C 1
ATOM 665 O O . ILE A 1 85 ? -8.543 -2.197 0.768 1.00 89.88 85 ILE A O 1
ATOM 669 N N . VAL A 1 86 ? -7.087 -0.612 1.417 1.00 90.62 86 VAL A N 1
ATOM 670 C CA . VAL A 1 86 ? -8.089 0.464 1.492 1.00 90.62 86 VAL A CA 1
ATOM 671 C C . VAL A 1 86 ? -8.775 0.683 0.144 1.00 90.62 86 VAL A C 1
ATOM 673 O O . VAL A 1 86 ? -10.004 0.748 0.101 1.00 90.62 86 VAL A O 1
ATOM 676 N N . MET A 1 87 ? -8.016 0.727 -0.955 1.00 89.31 87 MET A N 1
ATOM 677 C CA . MET A 1 87 ? -8.586 0.876 -2.298 1.00 89.31 87 MET A CA 1
ATOM 678 C C . MET A 1 87 ? -9.498 -0.291 -2.673 1.00 89.31 87 MET A C 1
ATOM 680 O O . MET A 1 87 ? -10.584 -0.070 -3.206 1.00 89.31 87 MET A O 1
ATOM 684 N N . THR A 1 88 ? -9.111 -1.522 -2.333 1.00 85.50 88 THR A N 1
ATOM 685 C CA . THR A 1 88 ? -9.925 -2.720 -2.591 1.00 85.50 88 THR A CA 1
ATOM 686 C C . THR A 1 88 ? -11.247 -2.670 -1.822 1.00 85.50 88 THR A C 1
ATOM 688 O O . THR A 1 88 ? -12.317 -2.884 -2.393 1.00 85.50 88 THR A O 1
ATOM 691 N N . LEU A 1 89 ? -11.202 -2.337 -0.528 1.00 88.56 89 LEU A N 1
ATOM 692 C CA . LEU A 1 89 ? -12.405 -2.247 0.304 1.00 88.56 89 LEU A CA 1
ATOM 693 C C . LEU A 1 89 ? -13.325 -1.114 -0.164 1.00 88.56 89 LEU A C 1
ATOM 695 O O . LEU A 1 89 ? -14.541 -1.299 -0.247 1.00 88.56 89 LEU A O 1
ATOM 699 N N . LYS A 1 90 ? -12.757 0.033 -0.548 1.00 88.62 90 LYS A N 1
ATOM 700 C CA . LYS A 1 90 ? -13.516 1.152 -1.113 1.00 88.62 90 LYS A CA 1
ATOM 701 C C . LYS A 1 90 ? -14.174 0.780 -2.444 1.00 88.62 90 LYS A C 1
ATOM 703 O O . LYS A 1 90 ? -15.357 1.053 -2.624 1.00 88.62 90 LYS A O 1
ATOM 708 N N . ALA A 1 91 ? -13.452 0.104 -3.341 1.00 84.44 91 ALA A N 1
ATOM 709 C CA . ALA A 1 91 ? -13.997 -0.394 -4.606 1.00 84.44 91 ALA A CA 1
ATOM 710 C C . ALA A 1 91 ? -15.131 -1.416 -4.396 1.00 84.44 91 ALA A C 1
ATOM 712 O O . ALA A 1 91 ? -16.057 -1.480 -5.198 1.00 84.44 91 ALA A O 1
ATOM 713 N N . SER A 1 92 ? -15.112 -2.157 -3.282 1.00 85.00 92 SER A N 1
ATOM 714 C CA . SER A 1 92 ? -16.216 -3.041 -2.874 1.00 85.00 92 SER A CA 1
ATOM 715 C C . SER A 1 92 ? -17.421 -2.316 -2.246 1.00 85.00 92 SER A C 1
ATOM 717 O O . SER A 1 92 ? -18.379 -2.961 -1.822 1.00 85.00 92 SER A O 1
ATOM 719 N N . GLY A 1 93 ? -17.394 -0.980 -2.179 1.00 89.50 93 GLY A N 1
ATOM 720 C CA . GLY A 1 93 ? -18.482 -0.148 -1.663 1.00 89.50 93 GLY A CA 1
ATOM 721 C C . GLY A 1 93 ? -18.461 0.078 -0.148 1.00 89.50 93 GLY A C 1
ATOM 722 O O . GLY A 1 93 ? -19.446 0.576 0.398 1.00 89.50 93 GLY A O 1
ATOM 723 N N . MET A 1 94 ? -17.375 -0.274 0.551 1.00 92.31 94 MET A N 1
ATOM 724 C CA . MET A 1 94 ? -17.259 -0.002 1.987 1.00 92.31 94 MET A CA 1
ATOM 725 C C . MET A 1 94 ? -16.990 1.483 2.254 1.00 92.31 94 MET A C 1
ATOM 727 O O . MET A 1 94 ? -16.132 2.098 1.622 1.00 92.31 94 MET A O 1
ATOM 731 N N . ASN A 1 95 ? -17.688 2.055 3.237 1.00 93.81 95 ASN A N 1
ATOM 732 C CA . ASN A 1 95 ? -17.421 3.415 3.712 1.00 93.81 95 ASN A CA 1
ATOM 733 C C . ASN A 1 95 ? -16.246 3.458 4.708 1.00 93.81 95 ASN A C 1
ATOM 735 O O . ASN A 1 95 ? -15.826 2.429 5.240 1.00 93.81 95 ASN A O 1
ATOM 739 N N . ALA A 1 96 ? -15.737 4.656 5.010 1.00 93.25 96 ALA A N 1
ATOM 740 C CA . ALA A 1 96 ? -14.553 4.825 5.855 1.00 93.25 96 ALA A CA 1
ATOM 741 C C . ALA A 1 96 ? -14.682 4.168 7.243 1.00 93.25 96 ALA A C 1
ATOM 743 O O . ALA A 1 96 ? -13.740 3.532 7.706 1.00 93.25 96 ALA A O 1
ATOM 744 N N . ASN A 1 97 ? -15.856 4.225 7.883 1.00 94.75 97 ASN A N 1
ATOM 745 C CA . ASN A 1 97 ? -16.076 3.581 9.184 1.00 94.75 97 ASN A CA 1
ATOM 746 C C . ASN A 1 97 ? -16.020 2.049 9.092 1.00 94.75 97 ASN A C 1
ATOM 748 O O . ASN A 1 97 ? -15.477 1.389 9.979 1.00 94.75 97 ASN A O 1
ATOM 752 N N . GLN A 1 98 ? -16.561 1.472 8.017 1.00 95.00 98 GLN A N 1
ATOM 753 C CA . GLN A 1 98 ? -16.480 0.033 7.758 1.00 95.00 98 GLN A CA 1
ATOM 754 C C . GLN A 1 98 ? -15.040 -0.403 7.474 1.00 95.00 98 GLN A C 1
ATOM 756 O O . GLN A 1 98 ? -14.609 -1.426 8.001 1.00 95.00 98 GLN A O 1
ATOM 761 N N . ILE A 1 99 ? -14.287 0.396 6.712 1.00 94.50 99 ILE A N 1
ATOM 762 C CA . ILE A 1 99 ? -12.864 0.157 6.445 1.00 94.50 99 ILE A CA 1
ATOM 763 C C . ILE A 1 99 ? -12.070 0.212 7.752 1.00 94.50 99 ILE A C 1
ATOM 765 O O . ILE A 1 99 ? -11.349 -0.728 8.061 1.00 94.50 99 ILE A O 1
ATOM 769 N N . VAL A 1 100 ? -12.253 1.245 8.579 1.00 94.69 100 VAL A N 1
ATOM 770 C CA . VAL A 1 100 ? -11.606 1.349 9.900 1.00 94.69 100 VAL A CA 1
ATOM 771 C C . VAL A 1 100 ? -11.899 0.128 10.765 1.00 94.69 100 VAL A C 1
ATOM 773 O O . VAL A 1 100 ? -10.989 -0.429 11.385 1.00 94.69 100 VAL A O 1
ATOM 776 N N . LYS A 1 101 ? -13.163 -0.307 10.811 1.00 93.88 101 LYS A N 1
ATOM 777 C CA . LYS A 1 101 ? -13.550 -1.510 11.547 1.00 93.88 101 LYS A CA 1
ATOM 778 C C . LYS A 1 101 ? -12.811 -2.737 11.010 1.00 93.88 101 LYS A C 1
ATOM 780 O O . LYS A 1 101 ? -12.179 -3.438 11.791 1.00 93.88 101 LYS A O 1
ATOM 785 N N . TYR A 1 102 ? -12.817 -2.940 9.694 1.00 94.31 102 TYR A N 1
ATOM 786 C CA . TYR A 1 102 ? -12.094 -4.033 9.048 1.00 94.31 102 TYR A CA 1
ATOM 787 C C . TYR A 1 102 ? -10.597 -4.017 9.392 1.00 94.31 102 TYR A C 1
ATOM 789 O O . TYR A 1 102 ? -10.040 -5.050 9.762 1.00 94.31 102 TYR A O 1
ATOM 797 N N . MET A 1 103 ? -9.947 -2.853 9.316 1.00 93.81 103 MET A N 1
ATOM 798 C CA . MET A 1 103 ? -8.512 -2.725 9.578 1.00 93.81 103 MET A CA 1
ATOM 799 C C . MET A 1 103 ? -8.155 -3.066 11.028 1.00 93.81 103 MET A C 1
ATOM 801 O O . MET A 1 103 ? -7.163 -3.755 11.279 1.00 93.81 103 MET A O 1
ATOM 805 N N . ASN A 1 104 ? -8.991 -2.635 11.976 1.00 92.75 104 ASN A N 1
ATOM 806 C CA . ASN A 1 104 ? -8.840 -2.954 13.393 1.00 92.75 104 ASN A CA 1
ATOM 807 C C . ASN A 1 104 ? -9.111 -4.437 13.693 1.00 92.75 104 ASN A C 1
ATOM 809 O O . ASN A 1 104 ? -8.312 -5.064 14.391 1.00 92.75 104 ASN A O 1
ATOM 813 N N . ASP A 1 105 ? -10.192 -5.004 13.148 1.00 92.56 105 ASP A N 1
ATOM 814 C CA . ASP 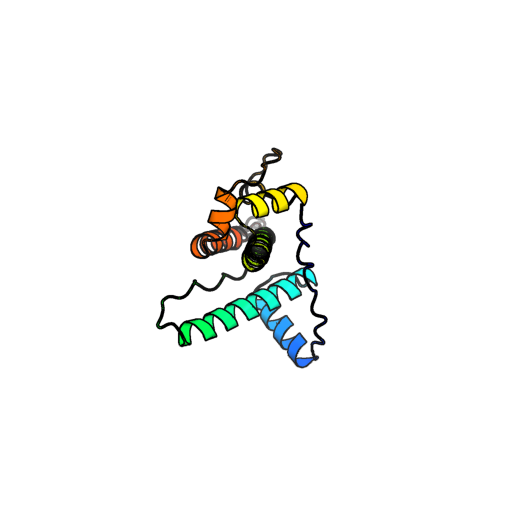A 1 105 ? -10.587 -6.403 13.368 1.00 92.56 105 ASP A CA 1
ATOM 815 C C . ASP A 1 105 ? -9.514 -7.373 12.835 1.00 92.56 105 ASP A C 1
ATOM 817 O O . ASP A 1 105 ? -9.192 -8.368 13.485 1.00 92.56 105 ASP A O 1
ATOM 821 N N . ASN A 1 106 ? -8.876 -7.031 11.709 1.00 90.06 106 ASN A N 1
ATOM 822 C CA . ASN A 1 106 ? -7.783 -7.804 11.105 1.00 90.06 106 ASN A CA 1
ATOM 823 C C . ASN A 1 106 ? -6.386 -7.438 11.641 1.00 90.06 106 ASN A C 1
ATOM 825 O O . ASN A 1 106 ? -5.383 -7.981 11.180 1.00 90.06 106 ASN A O 1
ATOM 829 N N . ARG A 1 107 ? -6.297 -6.540 12.633 1.00 88.75 107 ARG A N 1
ATOM 830 C CA . ARG A 1 107 ? -5.045 -6.120 13.291 1.00 88.75 107 ARG A CA 1
ATOM 831 C C . ARG A 1 107 ? -3.979 -5.581 12.326 1.00 88.75 107 ARG A C 1
ATOM 833 O O . ARG A 1 107 ? -2.780 -5.735 12.583 1.00 88.75 107 ARG A O 1
ATOM 840 N N . HIS A 1 108 ? -4.393 -4.922 11.244 1.00 89.25 108 HIS A N 1
ATOM 841 C CA . HIS A 1 108 ? -3.458 -4.254 10.341 1.00 89.25 108 HIS A CA 1
ATOM 842 C C . HIS A 1 108 ? -2.718 -3.119 11.076 1.00 89.25 108 HIS A C 1
ATOM 844 O O . HIS A 1 108 ? -3.333 -2.400 11.871 1.00 89.25 108 HIS A O 1
ATOM 850 N N . PRO A 1 109 ? -1.406 -2.923 10.846 1.00 88.50 109 PRO A N 1
ATOM 851 C CA . PRO A 1 109 ? -0.664 -1.836 11.481 1.00 88.50 109 PRO A CA 1
ATOM 852 C C . PRO A 1 109 ? -1.174 -0.472 10.999 1.00 88.50 109 PRO A C 1
ATOM 854 O O . PRO A 1 109 ? -1.443 -0.309 9.815 1.00 88.50 109 PRO A O 1
ATOM 857 N N . THR A 1 110 ? -1.283 0.514 11.894 1.00 87.50 110 THR A N 1
ATOM 858 C CA . THR A 1 110 ? -1.536 1.911 11.502 1.00 87.50 110 THR A CA 1
ATOM 859 C C . THR A 1 110 ? -0.310 2.505 10.818 1.00 87.50 110 THR A C 1
ATOM 861 O O . THR A 1 110 ? 0.816 2.034 11.012 1.00 87.50 110 THR A O 1
ATOM 864 N N . ILE A 1 111 ? -0.513 3.581 10.052 1.00 82.56 111 ILE A N 1
ATOM 865 C CA . ILE A 1 111 ? 0.581 4.308 9.403 1.00 82.56 111 ILE A CA 1
ATOM 866 C C . ILE A 1 111 ? 1.593 4.762 10.455 1.00 82.56 111 ILE A C 1
ATOM 868 O O . ILE A 1 111 ? 2.769 4.438 10.326 1.00 82.56 111 ILE A O 1
ATOM 872 N N . GLU A 1 112 ? 1.142 5.418 11.530 1.00 80.31 112 GLU A N 1
ATOM 873 C CA . GLU A 1 112 ? 1.984 5.903 12.636 1.00 80.31 112 GLU A CA 1
ATOM 874 C C . GLU A 1 112 ? 2.853 4.799 13.262 1.00 80.31 112 GLU A C 1
ATOM 876 O O . GLU A 1 112 ? 4.051 5.005 13.499 1.00 80.31 112 GLU A O 1
ATOM 881 N N . LYS A 1 113 ? 2.314 3.584 13.425 1.00 80.44 113 LYS A N 1
ATOM 882 C CA . LYS A 1 113 ? 3.057 2.424 13.941 1.00 80.44 113 LYS A CA 1
ATOM 883 C C . LYS A 1 113 ? 4.227 2.007 13.044 1.00 80.44 113 LYS A C 1
ATOM 885 O O . LYS A 1 113 ? 5.220 1.477 13.539 1.00 80.44 113 LYS A O 1
ATOM 890 N N . LEU A 1 114 ? 4.178 2.281 11.738 1.00 74.56 114 LEU A N 1
ATOM 891 C CA . LEU A 1 114 ? 5.311 2.031 10.835 1.00 74.56 114 LEU A CA 1
ATOM 892 C C . LEU A 1 114 ? 6.494 2.987 11.109 1.00 74.56 114 LEU A C 1
ATOM 894 O O . LEU A 1 114 ? 7.652 2.666 10.799 1.00 74.56 114 LEU A O 1
ATOM 898 N N . TYR A 1 115 ? 6.234 4.142 11.732 1.00 68.88 115 TYR A N 1
ATOM 899 C CA . TYR A 1 115 ? 7.229 5.161 12.098 1.00 68.88 115 TYR A CA 1
ATOM 900 C C . TYR A 1 115 ? 7.714 5.019 13.529 1.00 68.88 115 TYR A C 1
ATOM 902 O O . TYR A 1 115 ? 8.909 5.181 13.797 1.00 68.88 115 TYR A O 1
ATOM 910 N N . SER A 1 116 ? 6.781 4.763 14.434 1.00 65.75 116 SER A N 1
ATOM 911 C CA . SER A 1 116 ? 7.007 4.867 15.860 1.00 65.75 116 SER A CA 1
ATOM 912 C C . SER A 1 116 ? 7.662 3.607 16.418 1.00 65.75 116 SER A C 1
ATOM 914 O O . SER A 1 116 ? 7.290 2.486 16.091 1.00 65.75 116 SER A O 1
ATOM 916 N N . LYS A 1 117 ? 8.641 3.787 17.314 1.00 60.94 117 LYS A N 1
ATOM 917 C CA . LYS A 1 117 ? 9.113 2.705 18.197 1.00 60.94 117 LYS A CA 1
ATOM 918 C C . LYS A 1 117 ? 8.164 2.478 19.378 1.00 60.94 117 LYS A C 1
ATOM 920 O O . LYS A 1 117 ? 8.418 1.589 20.187 1.00 60.94 117 LYS A O 1
ATOM 925 N N . LYS A 1 118 ? 7.125 3.311 19.526 1.00 58.03 118 LYS A N 1
ATOM 926 C CA . LYS A 1 118 ? 6.166 3.178 20.621 1.00 58.03 118 LYS A CA 1
ATOM 927 C C . LYS A 1 118 ? 5.348 1.905 20.430 1.00 58.03 118 LYS A C 1
ATOM 929 O O . LYS A 1 118 ? 4.905 1.579 19.335 1.00 58.03 118 LYS A O 1
ATOM 934 N N . THR A 1 119 ? 5.165 1.200 21.535 1.00 53.69 119 THR A N 1
ATOM 935 C CA . THR A 1 119 ? 4.437 -0.065 21.650 1.00 53.69 119 THR A CA 1
ATOM 936 C C . THR A 1 119 ? 2.928 0.118 21.820 1.00 53.69 119 THR A C 1
ATOM 938 O O . THR A 1 119 ? 2.221 -0.875 21.984 1.00 53.69 119 THR A O 1
ATOM 941 N N . SER A 1 120 ? 2.408 1.351 21.782 1.00 56.88 120 SER A N 1
ATOM 942 C CA . SER A 1 120 ? 0.968 1.589 21.878 1.00 56.88 120 SER A CA 1
ATOM 943 C C . SER A 1 120 ? 0.245 0.962 20.689 1.00 56.88 120 SER A C 1
ATOM 945 O O . SER A 1 120 ? 0.604 1.170 19.530 1.00 56.88 120 SER A O 1
ATOM 947 N N . VAL A 1 121 ? -0.788 0.172 20.989 1.00 59.84 121 VAL A N 1
ATOM 948 C CA . VAL A 1 121 ? -1.714 -0.368 19.992 1.00 59.84 121 VAL A CA 1
ATOM 949 C C . VAL A 1 121 ? -2.596 0.784 19.523 1.00 59.84 121 VAL A C 1
ATOM 951 O O . VAL A 1 121 ? -3.689 1.005 20.039 1.00 59.84 121 VAL A O 1
ATOM 954 N N . GLU A 1 122 ? -2.080 1.578 18.592 1.00 75.06 122 GLU A N 1
ATOM 955 C CA . GLU A 1 122 ? -2.881 2.581 17.905 1.00 75.06 122 GLU A CA 1
ATOM 956 C C . GLU A 1 122 ? -3.927 1.867 17.052 1.00 75.06 122 GLU A C 1
ATOM 958 O O . GLU A 1 122 ? -3.621 0.952 16.285 1.00 75.06 122 GLU A O 1
ATOM 963 N N . LYS A 1 123 ? -5.184 2.254 17.262 1.00 87.81 123 LYS A N 1
ATOM 964 C CA . LYS A 1 123 ? -6.313 1.803 16.455 1.00 87.81 123 LYS A CA 1
ATOM 965 C C . LYS A 1 123 ? -6.429 2.695 15.231 1.00 87.81 123 LYS A C 1
ATOM 967 O O . LYS A 1 123 ? -6.207 3.901 15.335 1.00 87.81 123 LYS A O 1
ATOM 972 N N . TRP A 1 124 ? -6.851 2.103 14.122 1.00 92.62 124 TRP A N 1
ATOM 973 C CA . TRP A 1 124 ? -7.232 2.829 12.920 1.00 92.62 124 TRP A CA 1
ATOM 974 C C . TRP A 1 124 ? -8.350 3.823 13.214 1.00 92.62 124 TRP A C 1
ATOM 976 O O . TRP A 1 124 ? -9.287 3.518 13.961 1.00 92.62 124 TRP A O 1
ATOM 986 N N . LYS A 1 125 ? -8.253 4.989 12.583 1.00 92.81 125 LYS A N 1
ATOM 987 C CA . LYS A 1 125 ? -9.226 6.080 12.591 1.00 92.81 125 LYS A CA 1
ATOM 988 C C . LYS A 1 125 ? -9.599 6.443 11.154 1.00 92.81 125 LYS A C 1
ATOM 990 O O . LYS A 1 125 ? -8.902 6.088 10.209 1.00 92.81 125 LYS A O 1
ATOM 995 N N . VAL A 1 126 ? -10.691 7.189 10.991 1.00 92.19 126 VAL A N 1
ATOM 996 C CA . VAL A 1 126 ? -11.163 7.647 9.668 1.00 92.19 126 VAL A CA 1
ATOM 997 C C . VAL A 1 126 ? -10.091 8.469 8.945 1.00 92.19 126 VAL A C 1
ATOM 999 O O . VAL A 1 126 ? -9.845 8.236 7.770 1.00 92.19 126 VAL A O 1
ATOM 1002 N N . VAL A 1 127 ? -9.359 9.307 9.684 1.00 89.38 127 VAL A N 1
ATOM 1003 C CA . VAL A 1 127 ? -8.206 10.068 9.175 1.00 89.38 127 VAL A CA 1
ATOM 1004 C C . VAL A 1 127 ? -7.137 9.188 8.511 1.00 89.38 127 VAL A C 1
ATOM 1006 O O . VAL A 1 127 ? -6.564 9.599 7.510 1.00 89.38 127 VAL A O 1
ATOM 1009 N N . ASP A 1 128 ? -6.891 7.968 9.000 1.00 90.12 128 ASP A N 1
ATOM 1010 C CA . ASP A 1 128 ? -5.918 7.061 8.371 1.00 90.12 128 ASP A CA 1
ATOM 1011 C C . ASP A 1 128 ? -6.414 6.561 7.004 1.00 90.12 128 ASP A C 1
ATOM 1013 O O . ASP A 1 128 ? -5.626 6.338 6.085 1.00 90.12 128 ASP A O 1
ATOM 1017 N N . VAL A 1 129 ? -7.732 6.383 6.861 1.00 91.31 129 VAL A N 1
ATOM 1018 C CA . VAL A 1 129 ? -8.369 5.995 5.595 1.00 91.31 129 VAL A CA 1
ATOM 1019 C C . VAL A 1 12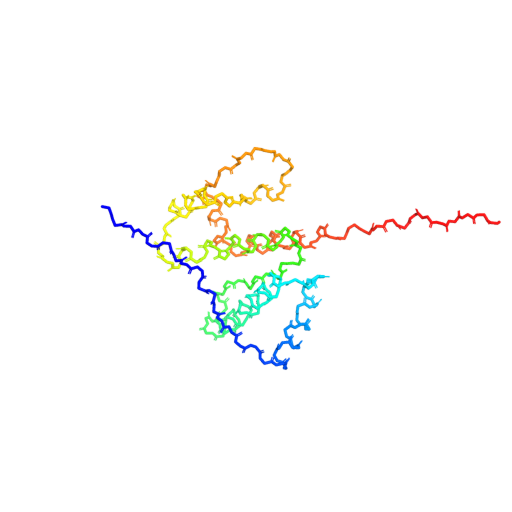9 ? -8.347 7.157 4.611 1.00 91.31 129 VAL A C 1
ATOM 1021 O O . VAL A 1 129 ? -8.014 6.949 3.446 1.00 91.31 129 VAL A O 1
ATOM 1024 N N . ASP A 1 130 ? -8.653 8.368 5.076 1.00 89.94 130 ASP A N 1
ATOM 1025 C CA . ASP A 1 130 ? -8.613 9.578 4.252 1.00 89.94 130 ASP A CA 1
ATOM 1026 C C . ASP A 1 130 ? -7.194 9.850 3.741 1.00 89.94 130 ASP A C 1
ATOM 1028 O O . ASP A 1 130 ? -7.012 10.105 2.550 1.00 89.94 130 ASP A O 1
ATOM 1032 N N . TYR A 1 131 ? -6.188 9.671 4.603 1.00 88.94 131 TYR A N 1
ATOM 1033 C CA . TYR A 1 131 ? -4.774 9.761 4.237 1.00 88.94 131 TYR A CA 1
ATOM 1034 C C . TYR A 1 131 ? -4.410 8.775 3.120 1.00 88.94 131 TYR A C 1
ATOM 1036 O O . TYR A 1 131 ? -3.832 9.149 2.102 1.00 88.94 131 TYR A O 1
ATOM 1044 N N . LEU A 1 132 ? -4.775 7.493 3.268 1.00 90.25 132 LEU A N 1
ATOM 1045 C CA . LEU A 1 132 ? -4.505 6.487 2.231 1.00 90.25 132 LEU A CA 1
ATOM 1046 C C . LEU A 1 132 ? -5.322 6.702 0.961 1.00 90.25 132 LEU A C 1
ATOM 1048 O O . LEU A 1 132 ? -4.955 6.187 -0.089 1.00 90.25 132 LEU A O 1
ATOM 1052 N N . ASN A 1 133 ? -6.409 7.459 1.029 1.00 87.81 133 ASN A N 1
ATOM 1053 C CA . ASN A 1 133 ? -7.182 7.838 -0.140 1.00 87.81 133 ASN A CA 1
ATOM 1054 C C . ASN A 1 133 ? -6.570 9.024 -0.908 1.00 87.81 133 ASN A C 1
ATOM 1056 O O . ASN A 1 133 ? -6.978 9.280 -2.041 1.00 87.81 133 ASN A O 1
ATOM 1060 N N . ASN A 1 134 ? -5.579 9.714 -0.335 1.00 88.25 134 ASN A N 1
ATOM 1061 C CA . ASN A 1 134 ? -4.820 10.760 -1.006 1.00 88.25 134 ASN A CA 1
ATOM 1062 C C . ASN A 1 134 ? -3.503 10.204 -1.583 1.00 88.25 134 ASN A C 1
ATOM 1064 O O . ASN A 1 134 ? -2.508 10.005 -0.883 1.00 88.25 134 ASN A O 1
ATOM 1068 N N . VAL A 1 135 ? -3.476 9.990 -2.899 1.00 84.94 135 VAL A N 1
ATOM 1069 C CA . VAL A 1 135 ? -2.319 9.411 -3.601 1.00 84.94 135 VAL A CA 1
ATOM 1070 C C . VAL A 1 135 ? -1.055 10.276 -3.479 1.00 84.94 135 VAL A C 1
ATOM 1072 O O . VAL A 1 135 ? 0.051 9.735 -3.438 1.00 84.94 135 VAL A O 1
ATOM 1075 N N . GLU A 1 136 ? -1.177 11.600 -3.363 1.00 86.56 136 GLU A N 1
ATOM 1076 C CA . GLU A 1 136 ? -0.033 12.504 -3.173 1.00 86.56 136 GLU A CA 1
ATOM 1077 C C . GLU A 1 136 ? 0.623 12.331 -1.805 1.00 86.56 136 GLU A C 1
ATOM 1079 O O . GLU A 1 136 ? 1.856 12.309 -1.690 1.00 86.56 136 GLU A O 1
ATOM 1084 N N . GLU A 1 137 ? -0.198 12.163 -0.772 1.00 88.25 137 GLU A N 1
ATOM 1085 C CA . GLU A 1 137 ? 0.258 11.911 0.590 1.00 88.25 137 GLU A CA 1
ATOM 1086 C C . GLU A 1 137 ? 0.957 10.555 0.672 1.00 88.25 137 GLU A C 1
ATOM 1088 O O . GLU A 1 137 ? 2.104 10.477 1.124 1.00 88.25 137 GLU A O 1
ATOM 1093 N N . VAL A 1 138 ? 0.340 9.508 0.112 1.00 88.69 138 VAL A N 1
ATOM 1094 C CA . VAL A 1 138 ? 0.941 8.169 0.024 1.00 88.69 138 VAL A CA 1
ATOM 1095 C C . VAL A 1 138 ? 2.270 8.213 -0.734 1.00 88.69 138 VAL A C 1
ATOM 1097 O O . VAL A 1 138 ? 3.269 7.645 -0.282 1.00 88.69 138 VAL A O 1
ATOM 1100 N N . ASN A 1 139 ? 2.332 8.939 -1.851 1.00 88.00 139 ASN A N 1
ATOM 1101 C CA . ASN A 1 139 ? 3.554 9.113 -2.630 1.00 88.00 139 ASN A CA 1
ATOM 1102 C C . ASN A 1 139 ? 4.660 9.820 -1.850 1.00 88.00 139 ASN A C 1
ATOM 1104 O O . ASN A 1 139 ? 5.814 9.380 -1.855 1.00 88.00 139 ASN A O 1
ATOM 1108 N N . SER A 1 140 ? 4.321 10.911 -1.169 1.00 87.81 140 SER A N 1
ATOM 1109 C CA . SER A 1 140 ? 5.253 11.656 -0.321 1.00 87.81 140 SER A CA 1
ATOM 1110 C C . SER A 1 140 ? 5.823 10.759 0.776 1.00 87.81 140 SER A C 1
ATOM 1112 O O . SER A 1 140 ? 7.031 10.765 1.044 1.00 87.81 140 SER A O 1
ATOM 1114 N N . LEU A 1 141 ? 4.972 9.908 1.341 1.00 86.44 141 LEU A N 1
ATOM 1115 C CA . LEU A 1 141 ? 5.330 8.982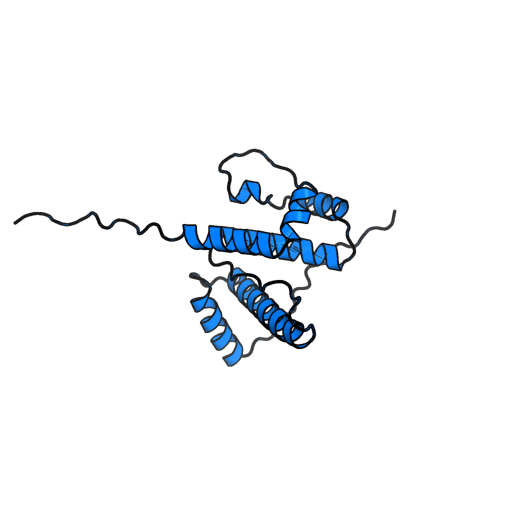 2.396 1.00 86.44 141 LEU A CA 1
ATOM 1116 C C . LEU A 1 141 ? 6.24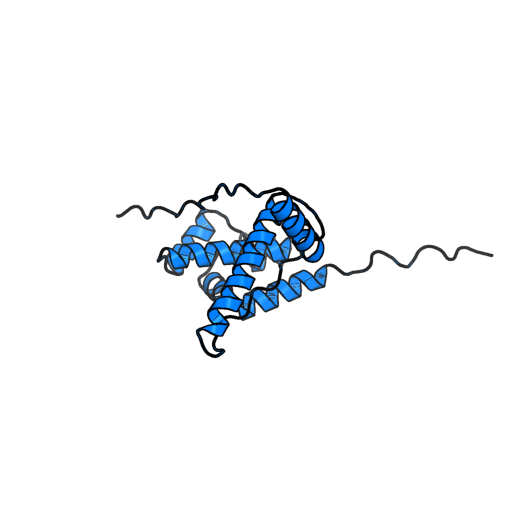4 7.849 1.914 1.00 86.44 141 LEU A C 1
ATOM 1118 O O . LEU A 1 141 ? 7.283 7.577 2.525 1.00 86.44 141 LEU A O 1
ATOM 1122 N N . ILE A 1 142 ? 5.911 7.227 0.781 1.00 87.31 142 ILE A N 1
ATOM 1123 C CA . ILE A 1 142 ? 6.748 6.204 0.147 1.00 87.31 142 ILE A CA 1
ATOM 1124 C C . ILE A 1 142 ? 8.117 6.789 -0.214 1.00 87.31 142 ILE A C 1
ATOM 1126 O O . ILE A 1 142 ? 9.145 6.181 0.094 1.00 87.31 142 ILE A O 1
ATOM 1130 N N . LYS A 1 143 ? 8.169 7.998 -0.790 1.00 88.38 143 LYS A N 1
ATOM 1131 C CA . LYS A 1 143 ? 9.433 8.693 -1.096 1.00 88.38 143 LYS A CA 1
ATOM 1132 C C . LYS A 1 143 ? 10.270 8.912 0.163 1.00 88.38 143 LYS A C 1
ATOM 1134 O O . LYS A 1 143 ? 11.473 8.644 0.148 1.00 88.38 143 LYS A O 1
ATOM 1139 N N . LEU A 1 144 ? 9.653 9.350 1.261 1.00 86.69 144 LEU A N 1
ATOM 1140 C CA . LEU A 1 144 ? 10.338 9.518 2.543 1.00 86.69 144 LEU A CA 1
ATOM 1141 C C . LEU A 1 144 ? 10.916 8.188 3.052 1.00 86.69 144 LEU A C 1
ATOM 1143 O O . LEU A 1 144 ? 12.073 8.140 3.477 1.00 86.69 144 LEU A O 1
ATOM 1147 N N . MET A 1 145 ? 10.143 7.100 2.984 1.00 85.56 145 MET A N 1
ATOM 1148 C CA . MET A 1 145 ? 10.595 5.768 3.404 1.00 85.56 145 MET A CA 1
ATOM 1149 C C . MET A 1 145 ? 11.693 5.204 2.508 1.00 85.56 145 MET A C 1
ATOM 1151 O O . MET A 1 145 ? 12.610 4.556 3.012 1.00 85.56 145 MET A O 1
ATOM 1155 N N . ASN A 1 146 ? 11.652 5.496 1.211 1.00 83.81 146 ASN A N 1
ATOM 1156 C CA . ASN A 1 146 ? 12.681 5.104 0.253 1.00 83.81 146 ASN A CA 1
ATOM 1157 C C . ASN A 1 146 ? 14.010 5.838 0.460 1.00 83.81 146 ASN A C 1
ATOM 1159 O O . ASN A 1 146 ? 15.066 5.280 0.185 1.00 83.81 146 ASN A O 1
ATOM 1163 N N . ARG A 1 147 ? 13.991 7.080 0.960 1.00 82.25 147 ARG A N 1
ATOM 1164 C CA . ARG A 1 147 ? 15.216 7.858 1.227 1.00 82.25 147 ARG A CA 1
ATOM 1165 C C . ARG A 1 147 ? 15.966 7.386 2.473 1.00 82.25 147 ARG A C 1
ATOM 1167 O O . ARG A 1 147 ? 17.185 7.515 2.543 1.00 82.25 147 ARG A O 1
ATOM 1174 N N . ARG A 1 148 ? 15.267 6.816 3.461 1.00 64.50 148 ARG A N 1
ATOM 1175 C CA . ARG A 1 148 ? 15.861 6.422 4.755 1.00 64.50 148 ARG A CA 1
ATOM 1176 C C . ARG A 1 148 ? 16.813 5.215 4.684 1.00 64.50 148 ARG A C 1
ATOM 1178 O O . ARG A 1 148 ? 17.393 4.863 5.707 1.00 64.50 148 ARG A O 1
ATOM 1185 N N . THR A 1 149 ? 17.022 4.605 3.514 1.00 52.16 149 THR A N 1
ATOM 1186 C CA . THR A 1 149 ? 17.927 3.455 3.321 1.00 52.16 149 THR A CA 1
ATOM 1187 C C . THR A 1 149 ? 19.386 3.786 3.003 1.00 52.16 149 THR A C 1
ATOM 1189 O O . THR A 1 149 ? 20.199 2.867 2.998 1.00 52.16 149 THR A O 1
ATOM 1192 N N . HIS A 1 150 ? 19.775 5.055 2.836 1.00 42.91 150 HIS A N 1
ATOM 1193 C CA . HIS A 1 150 ? 21.193 5.425 2.713 1.00 42.91 150 HIS A CA 1
ATOM 1194 C C . HIS A 1 150 ? 21.688 6.245 3.908 1.00 42.91 150 HIS A C 1
ATOM 1196 O O . HIS A 1 150 ? 21.914 7.446 3.825 1.00 42.91 150 HIS A O 1
ATOM 1202 N N . ARG A 1 151 ? 21.952 5.560 5.026 1.00 32.53 151 ARG A N 1
ATOM 1203 C CA . ARG A 1 151 ? 23.170 5.871 5.785 1.00 32.53 151 ARG A CA 1
ATOM 1204 C C . ARG A 1 151 ? 24.254 4.934 5.249 1.00 32.53 151 ARG A C 1
ATOM 1206 O O . ARG A 1 151 ? 24.077 3.723 5.396 1.00 32.53 151 ARG A O 1
ATOM 1213 N N . PRO A 1 152 ? 25.329 5.425 4.608 1.00 32.91 152 PRO A N 1
ATOM 1214 C CA . PRO A 1 152 ? 26.461 4.563 4.297 1.00 32.91 152 PRO A CA 1
ATOM 1215 C C . PRO A 1 152 ? 26.960 3.925 5.601 1.00 32.91 152 PRO A C 1
ATOM 1217 O O . PRO A 1 152 ? 27.160 4.606 6.609 1.00 32.91 152 PRO A O 1
ATOM 1220 N N . LYS A 1 153 ? 27.101 2.596 5.604 1.00 36.25 153 LYS A N 1
ATOM 1221 C CA . LYS A 1 153 ? 27.805 1.879 6.669 1.00 36.25 153 LYS A CA 1
ATOM 1222 C C . LYS A 1 153 ? 29.284 2.266 6.568 1.00 36.25 153 LYS A C 1
ATOM 1224 O O . LYS A 1 153 ? 29.920 1.906 5.591 1.00 36.25 153 LYS A O 1
ATOM 1229 N N . ASN A 1 154 ? 29.788 2.983 7.572 1.00 34.59 154 ASN A N 1
ATOM 1230 C CA . ASN A 1 154 ? 31.202 3.170 7.919 1.00 34.59 154 ASN A CA 1
ATOM 1231 C C . ASN A 1 154 ? 32.214 3.314 6.766 1.00 34.59 154 ASN A C 1
ATOM 1233 O O . ASN A 1 154 ? 32.802 2.330 6.329 1.00 34.59 154 ASN A O 1
ATOM 1237 N N . SER A 1 155 ? 32.591 4.550 6.449 1.00 32.06 155 SER A N 1
ATOM 1238 C CA . SER A 1 155 ? 33.930 4.882 5.940 1.00 32.06 155 SER A CA 1
ATOM 1239 C C . SER A 1 155 ? 34.788 5.490 7.058 1.00 32.06 155 SER A C 1
ATOM 1241 O O . SER A 1 155 ? 35.292 6.595 6.951 1.00 32.06 155 SER A O 1
ATOM 1243 N N . TYR A 1 156 ? 34.955 4.743 8.153 1.00 37.94 156 TYR A N 1
ATOM 1244 C CA . TYR A 1 156 ? 36.065 4.923 9.095 1.00 37.94 156 TYR A CA 1
ATOM 1245 C C . TYR A 1 156 ? 36.494 3.552 9.607 1.00 37.94 156 TYR A C 1
ATOM 1247 O O . TYR A 1 156 ? 35.988 3.066 10.616 1.00 37.94 156 TYR A O 1
ATOM 1255 N N . ARG A 1 157 ? 37.395 2.908 8.865 1.00 36.97 157 ARG A N 1
ATOM 1256 C CA . ARG A 1 157 ? 38.368 1.927 9.364 1.00 36.97 157 ARG A CA 1
ATOM 1257 C C . ARG A 1 157 ? 39.334 1.600 8.232 1.00 36.97 157 ARG A C 1
ATOM 1259 O O . ARG A 1 157 ? 39.037 0.762 7.391 1.00 36.97 157 ARG A O 1
ATOM 1266 N N . ASN A 1 158 ? 40.440 2.342 8.210 1.00 35.75 158 ASN A N 1
ATOM 1267 C CA . ASN A 1 158 ? 41.817 1.866 8.033 1.00 35.75 158 ASN A CA 1
ATOM 1268 C C . ASN A 1 158 ? 42.676 2.983 7.432 1.00 35.75 158 ASN A C 1
ATOM 1270 O O . ASN A 1 158 ? 42.930 3.016 6.236 1.00 35.75 158 ASN A O 1
ATOM 1274 N N . ILE A 1 159 ? 43.168 3.867 8.298 1.00 37.25 159 ILE A N 1
ATOM 1275 C CA . ILE A 1 159 ? 44.531 4.372 8.143 1.00 37.25 159 ILE A CA 1
ATOM 1276 C C . ILE A 1 159 ? 45.238 3.960 9.431 1.00 37.25 159 ILE A C 1
ATOM 1278 O O . ILE A 1 159 ? 45.160 4.632 10.456 1.00 37.25 159 ILE A O 1
ATOM 1282 N N . LYS A 1 160 ? 45.814 2.758 9.400 1.00 39.66 160 LYS A N 1
ATOM 1283 C CA . LYS A 1 160 ? 46.885 2.368 10.308 1.00 39.66 160 LYS A CA 1
ATOM 1284 C C . LYS A 1 160 ? 48.187 2.607 9.551 1.00 39.66 160 LYS A C 1
ATOM 1286 O O . LYS A 1 160 ? 48.395 1.982 8.520 1.00 39.66 160 LYS A O 1
ATOM 1291 N N . THR A 1 161 ? 48.982 3.521 10.100 1.00 38.88 161 THR A N 1
ATOM 1292 C CA . THR A 1 161 ? 50.441 3.427 10.267 1.00 38.88 161 THR A CA 1
ATOM 1293 C C . THR A 1 161 ? 51.278 2.989 9.063 1.00 38.88 161 THR A C 1
ATOM 1295 O O . THR A 1 161 ? 51.350 1.796 8.780 1.00 38.88 161 THR A O 1
ATOM 1298 N N . SER A 1 162 ? 52.033 3.941 8.515 1.00 40.28 162 SER A N 1
ATOM 1299 C CA . SER A 1 162 ? 53.501 3.901 8.442 1.00 40.28 162 SER A CA 1
ATOM 1300 C C . SER A 1 162 ? 54.031 5.328 8.458 1.00 40.28 162 SER A C 1
ATOM 1302 O O . SER A 1 162 ? 53.364 6.190 7.844 1.00 40.28 162 SER A O 1
#

Foldseek 3Di:
DDDDPDDDPPPPPDDQDPVSVVVLVVQLVVQEVDDDPLSSVLSVVLVVQVVVQVVVCVVPVHPTQDRADRQHDPLLSLLVVLLVLLVSCVVSVDDLVRSLVVCQVVLRDQNVNSVDPDPDSDGDDSVSSVQSVRRVSSRVVSVVNVVVPDPPDDPDDDDDDD

Secondary structure (DSSP, 8-state):
-----PPP---------HHHHHHHHHHHHHH-SS--HHHHHHHHHHHHHHHHHHHHHHHTTT-PPPPPPP--SHHHHHHHHHHHHHHHHHHTT--HHHHHHHHHHTTPPPHHHHH------PPP-HHHHHHHH-HHHHHHHHHHHHHTT-------------

Sequence (162 aa):
MKSIKVPEFNRASVNIGSDTLEKLNILHRVNYSSVDNDTLGLTISCCIELAYSALRSRETEGTDPLPLTPPKTKKAQEIYKLYQIVMTLKASGMNANQIVKYMNDNRHPTIEKLYSKKTSVEKWKVVDVDYLNNVEEVNSLIKLMNRRTHRPKNSYRNIKTS

Organism: NCBI:txid3050585

Radius of gyration: 19.22 Å; chains: 1; bounding box: 82×34×44 Å